Protein AF-A0AAP8N778-F1 (afdb_monomer_lite)

Secondary structure (DSSP, 8-state):
-HHHHHHHHHHHHHHTTT-TT-EEEEEEEEETTTTEEEEEEEEE--PPP--------S-SSS-HHHHHTT-SPPP-

pLDDT: mean 83.06, std 4.87, range [60.09, 89.5]

Foldseek 3Di:
DVVVVVQVVVQVVLVVVQLVPKDWDWDWDQDPVVRDIDIDIDIDSPDGDFAQDDDDPPPPPDDPVVVQVPDPDDHD

Sequence (76 aa):
KLMTTSSDLITRRLGNEGYTFTNVNAVPNPNNDDHTVDITFVVDPGKRAYINRINFRGNTKTDDKVLRREMRQMEG

Radius of gyration: 19.33 Å; chains: 1; bounding box: 41×18×57 Å

Structure (mmCIF, N/CA/C/O backbone):
data_AF-A0AAP8N778-F1
#
_entry.id   AF-A0AAP8N778-F1
#
loop_
_atom_site.group_PDB
_atom_site.id
_atom_site.type_symbol
_atom_site.label_atom_id
_atom_site.label_alt_id
_atom_site.label_comp_id
_atom_site.label_asym_id
_atom_site.label_entity_id
_atom_site.label_seq_id
_atom_site.pdbx_PDB_ins_code
_atom_site.Cartn_x
_atom_site.Cartn_y
_atom_site.Cartn_z
_atom_site.occupancy
_atom_site.B_iso_or_equiv
_atom_site.auth_seq_id
_atom_site.auth_comp_id
_atom_site.auth_asym_id
_atom_site.auth_atom_id
_atom_site.pdbx_PDB_model_num
ATOM 1 N N . LYS A 1 1 ? 19.450 5.359 -5.162 1.00 62.88 1 LYS A N 1
ATOM 2 C CA . LYS A 1 1 ? 18.364 5.859 -4.275 1.00 62.88 1 LYS A CA 1
ATOM 3 C C . LYS A 1 1 ? 17.112 6.260 -5.059 1.00 62.88 1 LYS A C 1
ATOM 5 O O . LYS A 1 1 ? 16.046 5.813 -4.679 1.00 62.88 1 LYS A O 1
ATOM 10 N N . LEU A 1 2 ? 17.229 7.019 -6.160 1.00 79.38 2 LEU A N 1
ATOM 11 C CA . LEU A 1 2 ? 16.074 7.443 -6.973 1.00 79.38 2 LEU A CA 1
ATOM 12 C C . LEU A 1 2 ? 15.219 6.277 -7.502 1.00 79.38 2 LEU A C 1
ATOM 14 O O . LEU A 1 2 ? 14.006 6.338 -7.371 1.00 79.38 2 LEU A O 1
ATOM 18 N N . MET A 1 3 ? 15.828 5.195 -8.004 1.00 81.19 3 MET A N 1
ATOM 19 C CA . MET A 1 3 ? 15.071 4.027 -8.491 1.00 81.19 3 MET A CA 1
ATOM 20 C C . MET A 1 3 ? 14.222 3.370 -7.398 1.00 81.19 3 MET A C 1
ATOM 22 O O . MET A 1 3 ? 13.048 3.101 -7.615 1.00 81.19 3 MET A O 1
ATOM 26 N N . THR A 1 4 ? 14.793 3.176 -6.207 1.00 84.94 4 THR A N 1
ATOM 27 C CA . THR A 1 4 ? 14.071 2.643 -5.044 1.00 84.94 4 THR A CA 1
ATOM 28 C C . THR A 1 4 ? 12.910 3.555 -4.657 1.00 84.94 4 THR A C 1
ATOM 30 O O . THR A 1 4 ? 11.797 3.078 -4.481 1.00 84.94 4 THR A O 1
ATOM 33 N N . THR A 1 5 ? 13.136 4.874 -4.616 1.00 88.12 5 THR A N 1
ATOM 34 C CA . THR A 1 5 ? 12.075 5.845 -4.322 1.00 88.12 5 THR A CA 1
ATOM 35 C C . THR A 1 5 ? 10.947 5.786 -5.353 1.00 88.12 5 THR A C 1
ATOM 37 O O . THR A 1 5 ? 9.780 5.817 -4.974 1.00 88.12 5 THR A O 1
ATOM 40 N N . SER A 1 6 ? 11.269 5.690 -6.645 1.00 86.81 6 SER A N 1
ATOM 41 C CA . SER A 1 6 ? 10.262 5.585 -7.705 1.00 86.81 6 SER A CA 1
ATOM 42 C C . SER A 1 6 ? 9.456 4.292 -7.597 1.00 86.81 6 SER A C 1
ATOM 44 O O . SER A 1 6 ? 8.228 4.351 -7.647 1.00 86.81 6 SER A O 1
ATOM 46 N N . SER A 1 7 ? 10.109 3.146 -7.367 1.00 85.50 7 SER A N 1
ATOM 47 C CA . SER A 1 7 ? 9.410 1.877 -7.126 1.00 85.50 7 SER A CA 1
ATOM 48 C C . SER A 1 7 ? 8.494 1.958 -5.903 1.00 85.50 7 SER A C 1
ATOM 50 O O . SER A 1 7 ? 7.330 1.579 -5.992 1.00 85.50 7 SER A O 1
ATOM 52 N N . ASP A 1 8 ? 8.963 2.533 -4.791 1.00 87.06 8 ASP A N 1
ATOM 53 C CA . ASP A 1 8 ? 8.164 2.699 -3.571 1.00 87.06 8 ASP A CA 1
ATOM 54 C C . ASP A 1 8 ? 6.926 3.577 -3.797 1.00 87.06 8 ASP A C 1
ATOM 56 O O . ASP A 1 8 ? 5.855 3.311 -3.245 1.00 87.06 8 ASP A O 1
ATOM 60 N N . LEU A 1 9 ? 7.050 4.637 -4.601 1.00 89.31 9 LEU A N 1
ATOM 61 C CA . LEU A 1 9 ? 5.930 5.513 -4.942 1.00 89.31 9 LEU A CA 1
ATOM 62 C C . LEU A 1 9 ? 4.881 4.784 -5.786 1.00 89.31 9 LEU A C 1
ATOM 64 O O . LEU A 1 9 ? 3.688 4.921 -5.506 1.00 89.31 9 LEU A O 1
ATOM 68 N N . ILE A 1 10 ? 5.313 3.984 -6.765 1.00 86.31 10 ILE A N 1
ATOM 69 C CA . ILE A 1 10 ? 4.421 3.153 -7.585 1.00 86.31 10 ILE A CA 1
ATOM 70 C C . ILE A 1 10 ? 3.697 2.136 -6.694 1.00 86.31 10 ILE A C 1
ATOM 72 O O . ILE A 1 10 ? 2.467 2.063 -6.718 1.00 86.31 10 ILE A O 1
ATOM 76 N N . THR A 1 11 ? 4.430 1.432 -5.827 1.00 86.25 11 THR A N 1
ATOM 77 C CA . THR A 1 11 ? 3.860 0.474 -4.869 1.00 86.25 11 THR A CA 1
ATOM 78 C C . THR A 1 11 ? 2.845 1.138 -3.941 1.00 86.25 11 THR A C 1
ATOM 80 O O . THR A 1 11 ? 1.754 0.612 -3.747 1.00 86.25 11 THR A O 1
ATOM 83 N N . ARG A 1 12 ? 3.142 2.322 -3.389 1.00 86.69 12 ARG A N 1
ATOM 84 C CA . ARG A 1 12 ? 2.203 3.058 -2.520 1.00 86.69 12 ARG A CA 1
ATOM 85 C C . ARG A 1 12 ? 0.949 3.502 -3.261 1.00 86.69 12 ARG A C 1
ATOM 87 O O . ARG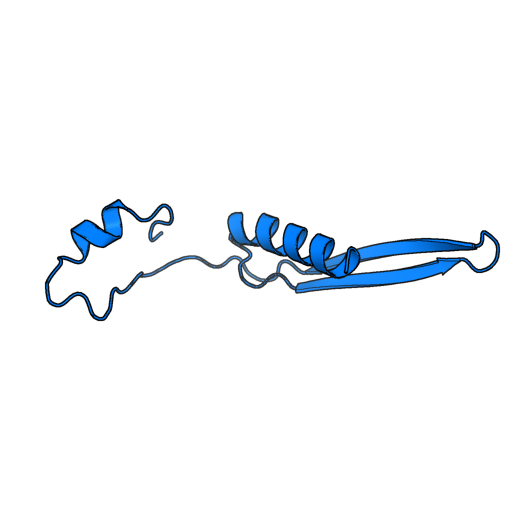 A 1 12 ? -0.150 3.416 -2.716 1.00 86.69 12 ARG A O 1
ATOM 94 N N . ARG A 1 13 ? 1.100 3.976 -4.499 1.00 89.50 13 ARG A N 1
ATOM 95 C CA . ARG A 1 13 ? -0.024 4.425 -5.325 1.00 89.50 13 ARG A CA 1
ATOM 96 C C . ARG A 1 13 ? -0.990 3.279 -5.625 1.00 89.50 13 ARG A C 1
ATOM 98 O O . ARG A 1 13 ? -2.194 3.509 -5.542 1.00 89.50 13 ARG A O 1
ATOM 105 N N . LEU A 1 14 ? -0.466 2.091 -5.929 1.00 85.19 14 LEU 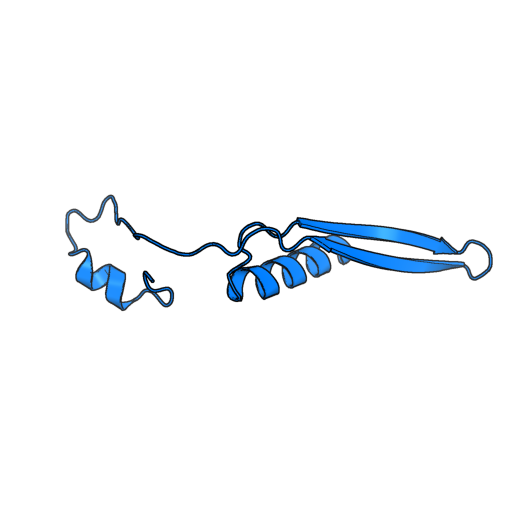A N 1
ATOM 106 C CA . LEU A 1 14 ? -1.243 0.871 -6.182 1.00 85.19 14 LEU A CA 1
ATOM 107 C C . LEU A 1 14 ? -1.789 0.251 -4.888 1.00 85.19 14 LEU A C 1
ATOM 109 O O . LEU A 1 14 ? -2.929 -0.209 -4.847 1.00 85.19 14 LEU A O 1
ATOM 113 N N . GLY A 1 15 ? -1.030 0.330 -3.793 1.00 84.19 15 GLY A N 1
ATOM 114 C CA . GLY A 1 15 ? -1.473 -0.068 -2.458 1.00 84.19 15 GLY A CA 1
ATOM 115 C C . GLY A 1 15 ? -2.722 0.690 -2.006 1.00 84.19 15 GLY A C 1
ATOM 116 O O . GLY A 1 15 ? -3.659 0.071 -1.507 1.00 84.19 15 GLY A O 1
ATOM 117 N N . ASN A 1 16 ? -2.786 1.999 -2.273 1.00 83.75 16 ASN A N 1
ATOM 118 C CA . ASN A 1 16 ? -3.969 2.822 -1.994 1.00 83.75 16 ASN A CA 1
ATOM 119 C C . ASN A 1 16 ? -5.210 2.428 -2.823 1.00 83.75 16 ASN A C 1
ATOM 121 O O . ASN A 1 16 ? -6.324 2.765 -2.435 1.00 83.75 16 ASN A O 1
ATOM 125 N N . GLU A 1 17 ? -5.048 1.722 -3.946 1.00 83.06 17 GLU A N 1
ATOM 126 C CA . GLU A 1 17 ? -6.164 1.208 -4.763 1.00 83.06 17 GLU A CA 1
ATOM 127 C C . GLU A 1 17 ? -6.632 -0.195 -4.326 1.00 83.06 17 GLU A C 1
ATOM 129 O O . GLU A 1 17 ? -7.658 -0.704 -4.797 1.00 83.06 17 GLU A O 1
ATOM 134 N N . GLY A 1 18 ? -5.915 -0.807 -3.377 1.00 80.12 18 GLY A N 1
ATOM 135 C CA . GLY A 1 18 ? -6.190 -2.137 -2.835 1.00 80.12 18 GLY A CA 1
ATOM 136 C C . GLY A 1 18 ? -5.196 -3.213 -3.274 1.00 80.12 18 GLY A C 1
ATOM 137 O O . GLY A 1 18 ? -5.364 -4.372 -2.907 1.00 80.12 18 GLY A O 1
ATOM 138 N N . TYR A 1 19 ? -4.143 -2.872 -4.021 1.00 83.19 19 TYR A N 1
ATOM 139 C CA . TYR A 1 19 ? -3.076 -3.811 -4.385 1.00 83.19 19 TYR A CA 1
ATOM 140 C C . TYR A 1 19 ? -1.941 -3.764 -3.358 1.00 83.19 19 TYR A C 1
ATOM 142 O O . TYR A 1 19 ? -0.806 -3.379 -3.643 1.00 83.19 19 TYR A O 1
ATOM 150 N N . THR A 1 20 ? -2.259 -4.129 -2.115 1.00 73.81 20 THR A N 1
ATOM 151 C CA . THR A 1 20 ? -1.342 -4.039 -0.965 1.00 73.81 20 THR A CA 1
ATOM 152 C C . THR A 1 20 ? -0.080 -4.898 -1.123 1.00 73.81 20 THR A C 1
ATOM 154 O O . THR A 1 20 ? 0.931 -4.615 -0.488 1.00 73.81 20 THR A O 1
ATOM 157 N N . PHE A 1 21 ? -0.115 -5.908 -1.997 1.00 77.38 21 PHE A N 1
ATOM 158 C CA . PHE A 1 2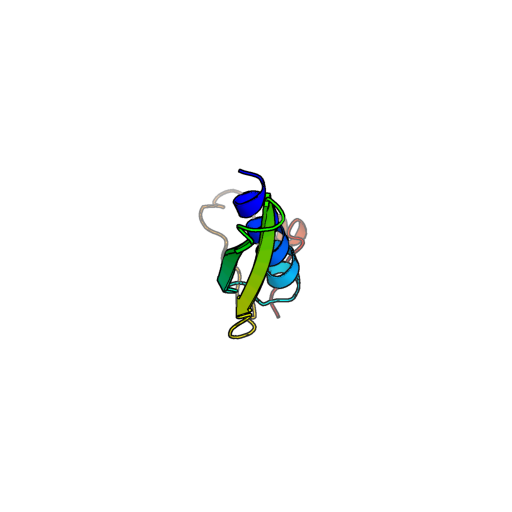1 ? 0.987 -6.844 -2.247 1.00 77.38 21 PHE A CA 1
ATOM 159 C C . PHE A 1 21 ? 1.556 -6.735 -3.673 1.00 77.38 21 PHE A C 1
ATOM 161 O O . PHE A 1 21 ? 2.010 -7.731 -4.231 1.00 77.38 21 PHE A O 1
ATOM 168 N N . THR A 1 22 ? 1.515 -5.538 -4.267 1.00 82.38 22 THR A N 1
ATOM 169 C CA . THR A 1 22 ? 2.117 -5.274 -5.586 1.00 82.38 22 THR A CA 1
ATOM 170 C C . THR A 1 22 ? 3.627 -5.513 -5.537 1.00 82.38 22 THR A C 1
ATOM 172 O O . THR A 1 22 ? 4.304 -4.995 -4.646 1.00 82.38 22 THR A O 1
ATOM 175 N N . ASN A 1 23 ? 4.168 -6.223 -6.527 1.00 83.69 23 ASN A N 1
ATOM 176 C CA . ASN A 1 23 ? 5.606 -6.338 -6.737 1.00 83.69 23 ASN A CA 1
ATOM 177 C C . ASN A 1 23 ? 6.048 -5.408 -7.882 1.00 83.69 23 ASN A C 1
ATOM 179 O O . ASN A 1 23 ? 5.544 -5.513 -9.001 1.00 83.69 23 ASN A O 1
ATOM 183 N N . VAL A 1 24 ? 6.973 -4.484 -7.606 1.00 84.75 24 VAL A N 1
ATOM 184 C CA . VAL A 1 24 ? 7.484 -3.510 -8.587 1.00 84.75 24 VAL A CA 1
ATOM 185 C C . VAL A 1 24 ? 8.976 -3.736 -8.779 1.00 84.75 24 VAL A C 1
ATOM 187 O O . VAL A 1 24 ? 9.781 -3.413 -7.905 1.00 84.75 24 VAL A O 1
ATOM 190 N N . ASN A 1 25 ? 9.348 -4.254 -9.946 1.00 85.12 25 ASN A N 1
ATOM 191 C CA . ASN A 1 25 ? 10.737 -4.506 -10.309 1.00 85.12 25 ASN A CA 1
ATOM 192 C C . ASN A 1 25 ? 11.207 -3.453 -11.312 1.00 85.12 25 ASN A C 1
ATOM 194 O O . ASN A 1 25 ? 10.575 -3.246 -12.346 1.00 85.12 25 ASN A O 1
ATOM 198 N N . ALA A 1 26 ? 12.323 -2.790 -11.018 1.00 83.81 26 ALA A N 1
ATOM 199 C CA . ALA A 1 26 ? 12.946 -1.854 -11.943 1.00 83.81 26 ALA A CA 1
ATOM 200 C C . ALA A 1 26 ? 14.096 -2.557 -12.670 1.00 83.81 26 ALA A C 1
ATOM 202 O O . ALA A 1 26 ? 15.071 -2.962 -12.037 1.00 83.81 26 ALA A O 1
ATOM 203 N N . VAL A 1 27 ? 13.976 -2.701 -13.987 1.00 85.00 27 VAL A N 1
ATOM 204 C CA . VAL A 1 27 ? 14.993 -3.297 -14.854 1.00 85.00 27 VAL A CA 1
ATOM 205 C C . VAL A 1 27 ? 15.698 -2.164 -15.603 1.00 85.00 27 VAL A C 1
ATOM 207 O O . VAL A 1 27 ? 15.077 -1.534 -16.465 1.00 85.00 27 VAL A O 1
ATOM 210 N N . PRO A 1 28 ? 16.962 -1.849 -15.268 1.00 83.88 28 PRO A N 1
ATOM 211 C CA . PRO A 1 28 ? 17.760 -0.932 -16.065 1.00 83.88 28 PRO A CA 1
ATOM 212 C C . PRO A 1 28 ? 18.225 -1.643 -17.339 1.00 83.88 28 PRO A C 1
ATOM 214 O O . PRO A 1 28 ? 18.809 -2.724 -17.275 1.00 83.88 28 PRO A O 1
ATOM 217 N N . ASN A 1 29 ? 17.980 -1.026 -18.487 1.00 83.38 29 ASN A N 1
ATOM 218 C CA . ASN A 1 29 ? 18.490 -1.436 -19.783 1.00 83.38 29 ASN A CA 1
ATOM 219 C C . ASN A 1 29 ? 19.542 -0.408 -20.239 1.00 83.38 29 ASN A C 1
ATOM 221 O O . ASN A 1 29 ? 19.178 0.683 -20.685 1.00 83.38 29 ASN A O 1
ATOM 225 N N . PRO A 1 30 ? 20.841 -0.688 -20.050 1.00 81.44 30 PRO A N 1
ATOM 226 C CA . PRO A 1 30 ? 21.896 0.220 -20.473 1.00 81.44 30 PRO A CA 1
ATOM 227 C C . PRO A 1 30 ? 22.049 0.187 -21.998 1.00 81.44 30 PRO A C 1
ATOM 229 O O . PRO A 1 30 ? 22.280 -0.871 -22.582 1.00 81.44 30 PRO A O 1
ATOM 232 N N . ASN A 1 31 ? 21.963 1.353 -22.634 1.00 81.00 31 ASN A N 1
ATOM 233 C CA . ASN A 1 31 ? 22.334 1.541 -24.028 1.00 81.00 31 ASN A CA 1
ATOM 234 C C . ASN A 1 31 ? 23.773 2.079 -24.078 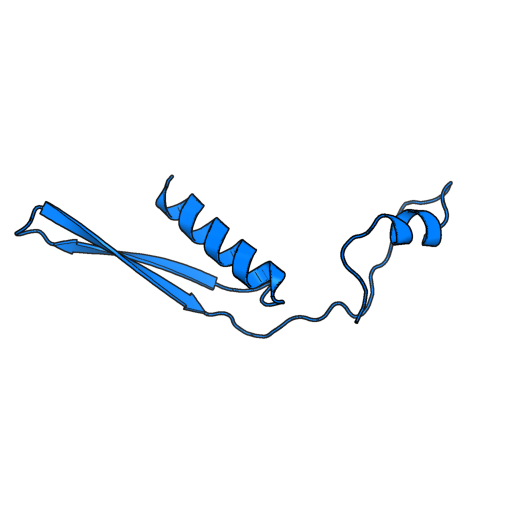1.00 81.00 31 ASN A C 1
ATOM 236 O O . ASN A 1 31 ? 24.043 3.235 -23.739 1.00 81.00 31 ASN A O 1
ATOM 240 N N . ASN A 1 32 ? 24.707 1.206 -24.462 1.00 75.56 32 ASN A N 1
ATOM 241 C CA . ASN A 1 32 ? 26.138 1.513 -24.468 1.00 75.56 32 ASN A CA 1
ATOM 242 C C . ASN A 1 32 ? 26.550 2.472 -25.595 1.00 75.56 32 ASN A C 1
ATOM 244 O O . ASN A 1 32 ? 27.577 3.132 -25.455 1.00 75.56 32 ASN A O 1
ATOM 248 N N . ASP A 1 33 ? 25.767 2.581 -26.671 1.00 79.75 33 ASP A N 1
ATOM 249 C CA . ASP A 1 33 ? 26.105 3.440 -27.810 1.00 79.75 33 ASP A CA 1
ATOM 250 C C . ASP A 1 33 ? 25.798 4.912 -27.488 1.00 79.75 33 ASP A C 1
ATOM 252 O O . ASP A 1 33 ? 26.642 5.794 -27.660 1.00 79.75 33 ASP A O 1
ATOM 256 N N . ASP A 1 34 ? 24.630 5.170 -26.895 1.00 82.44 34 ASP A N 1
ATOM 257 C CA . ASP A 1 34 ? 24.158 6.524 -26.580 1.00 82.44 34 ASP A CA 1
ATOM 258 C C . ASP A 1 34 ? 24.524 6.996 -25.162 1.00 82.44 34 ASP A C 1
ATOM 260 O O . ASP A 1 34 ? 24.157 8.100 -24.762 1.00 82.44 34 ASP A O 1
ATOM 264 N N . HIS A 1 35 ? 25.232 6.173 -24.378 1.00 80.19 35 HIS A N 1
ATOM 265 C CA . HIS A 1 35 ? 25.544 6.434 -22.962 1.00 80.19 35 HIS A CA 1
ATOM 266 C C . HIS A 1 35 ? 24.294 6.752 -22.116 1.00 80.19 35 HIS A C 1
ATOM 268 O O . HIS A 1 35 ? 24.355 7.481 -21.121 1.00 80.19 35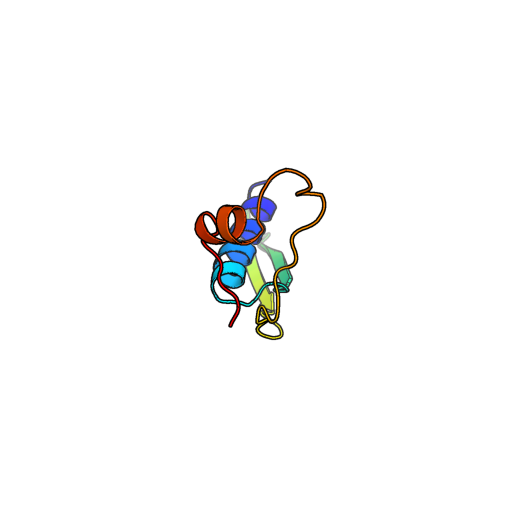 HIS A O 1
ATOM 274 N N . THR A 1 36 ? 23.147 6.201 -22.510 1.00 81.56 36 THR A N 1
ATOM 275 C CA . THR A 1 36 ? 21.860 6.368 -21.832 1.00 81.56 36 THR A CA 1
ATOM 276 C C . THR A 1 36 ? 21.444 5.067 -21.153 1.00 81.56 36 THR A C 1
ATOM 278 O O . THR A 1 36 ? 21.897 3.977 -21.496 1.00 81.56 36 THR A O 1
ATOM 281 N N . VAL A 1 37 ? 20.595 5.174 -20.132 1.00 80.44 37 VAL A N 1
ATOM 282 C CA . VAL A 1 37 ? 20.022 4.011 -19.448 1.00 80.44 37 VAL A CA 1
ATOM 283 C C . VAL A 1 37 ? 18.514 4.154 -19.478 1.00 80.44 37 VAL A C 1
ATOM 285 O O . VAL A 1 37 ? 17.961 5.049 -18.836 1.00 80.44 37 VAL A O 1
ATOM 288 N N . ASP A 1 38 ? 17.858 3.243 -20.184 1.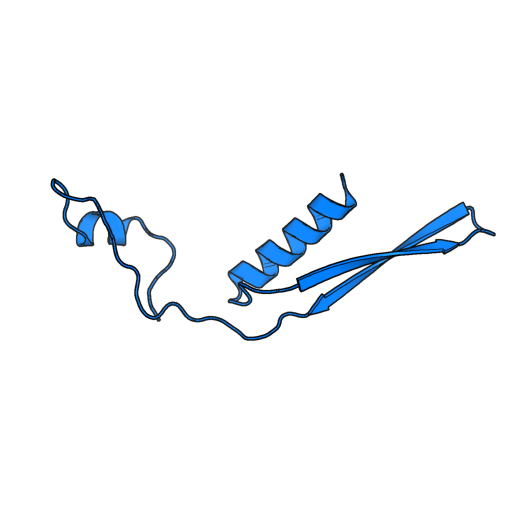00 83.25 38 ASP A N 1
ATOM 289 C CA . ASP A 1 38 ? 16.410 3.122 -20.157 1.00 83.25 38 ASP A CA 1
ATOM 290 C C . ASP A 1 38 ? 16.000 2.360 -18.902 1.00 83.25 38 ASP A C 1
ATOM 292 O O . ASP A 1 38 ? 16.557 1.316 -18.567 1.00 83.25 38 ASP A O 1
ATOM 296 N N . ILE A 1 39 ? 15.015 2.869 -18.170 1.00 82.56 39 ILE A N 1
ATOM 297 C CA . ILE A 1 39 ? 14.521 2.215 -16.958 1.00 82.56 39 ILE A CA 1
ATOM 298 C C . ILE A 1 39 ? 13.122 1.691 -17.238 1.00 82.56 39 ILE A C 1
ATOM 300 O O . ILE A 1 39 ? 12.182 2.467 -17.396 1.00 82.56 39 ILE A O 1
ATOM 304 N N . THR A 1 40 ? 12.972 0.368 -17.239 1.00 85.06 40 THR A N 1
ATOM 305 C CA . THR A 1 40 ? 11.667 -0.281 -17.381 1.00 85.06 40 THR A CA 1
ATOM 306 C C . THR A 1 40 ? 11.164 -0.723 -16.013 1.00 85.06 40 THR A C 1
ATOM 308 O O . THR A 1 40 ? 11.797 -1.538 -15.344 1.00 85.06 40 THR A O 1
ATOM 311 N N . PHE A 1 41 ? 10.016 -0.200 -15.587 1.00 84.06 41 PHE A N 1
ATOM 312 C CA . PHE A 1 41 ? 9.335 -0.663 -14.378 1.00 84.06 41 PHE A CA 1
ATOM 313 C C . PHE A 1 41 ? 8.319 -1.740 -14.751 1.00 84.06 41 PHE A C 1
ATOM 315 O O . PHE A 1 41 ? 7.311 -1.458 -15.396 1.00 84.06 41 PHE A O 1
ATOM 322 N N . VAL A 1 42 ? 8.581 -2.974 -14.334 1.00 86.31 42 VAL A N 1
ATOM 323 C CA . VAL A 1 42 ? 7.650 -4.094 -14.475 1.00 86.31 42 VAL A CA 1
ATOM 324 C C . VAL A 1 42 ? 6.832 -4.186 -13.194 1.00 86.31 42 VAL A C 1
ATOM 326 O O . VAL A 1 42 ? 7.377 -4.390 -12.107 1.00 86.31 42 VAL A O 1
ATOM 329 N N . VAL A 1 43 ? 5.521 -4.003 -13.328 1.00 85.38 43 VAL A N 1
ATOM 330 C CA . VAL A 1 43 ? 4.572 -3.980 -12.213 1.00 85.38 43 VAL A CA 1
ATOM 331 C C . VAL A 1 43 ? 3.704 -5.226 -12.278 1.00 85.38 43 VAL A C 1
ATOM 333 O O . VAL A 1 43 ? 2.982 -5.423 -13.253 1.00 85.38 43 VAL A O 1
ATOM 336 N N . ASP A 1 44 ? 3.739 -6.027 -11.218 1.00 86.44 44 ASP A N 1
ATOM 337 C CA . ASP A 1 44 ? 2.771 -7.093 -10.984 1.00 86.44 44 ASP A CA 1
ATOM 338 C C . ASP A 1 44 ? 1.849 -6.687 -9.818 1.00 86.44 44 ASP A C 1
ATOM 340 O O . ASP A 1 44 ? 2.273 -6.717 -8.656 1.00 86.44 44 ASP A O 1
ATOM 344 N N . PRO A 1 45 ? 0.605 -6.254 -10.100 1.00 75.44 45 PRO A N 1
ATOM 345 C CA . PRO A 1 45 ? -0.340 -5.827 -9.071 1.00 75.44 45 PRO A CA 1
ATOM 346 C C . PRO A 1 45 ? -0.862 -6.981 -8.201 1.00 75.44 45 PRO A C 1
ATOM 348 O O . PRO A 1 45 ? -1.357 -6.733 -7.100 1.00 75.44 45 PRO A O 1
ATOM 351 N N . GLY A 1 46 ? -0.745 -8.239 -8.640 1.00 81.44 46 GLY A N 1
ATOM 352 C CA . GLY A 1 46 ? -1.261 -9.386 -7.898 1.00 81.44 46 GLY A CA 1
ATOM 353 C C . GLY A 1 46 ? -2.767 -9.300 -7.600 1.00 81.44 46 GLY A C 1
ATOM 354 O O . GLY A 1 46 ? -3.565 -8.788 -8.387 1.00 81.44 46 GLY A O 1
ATOM 355 N N . LYS A 1 47 ? -3.183 -9.849 -6.450 1.00 81.31 47 LYS A N 1
ATOM 356 C CA . LYS A 1 47 ? -4.592 -9.862 -6.022 1.00 81.31 47 LYS A CA 1
ATOM 357 C C . LYS A 1 47 ? -4.941 -8.613 -5.218 1.00 81.31 47 LYS A C 1
ATOM 359 O O . LYS A 1 47 ? -4.201 -8.218 -4.318 1.00 81.31 47 LYS A O 1
ATOM 364 N N . ARG A 1 48 ? -6.129 -8.066 -5.480 1.00 80.69 48 ARG A N 1
ATOM 365 C CA . ARG A 1 48 ? -6.712 -6.994 -4.670 1.00 80.69 48 ARG A CA 1
ATOM 366 C C . ARG A 1 48 ? -7.060 -7.519 -3.276 1.00 80.69 48 ARG A C 1
ATOM 368 O O . ARG A 1 48 ? -7.768 -8.518 -3.148 1.00 80.69 48 ARG A O 1
ATOM 375 N N . ALA A 1 49 ? -6.546 -6.855 -2.249 1.00 80.81 49 ALA A N 1
ATOM 376 C CA . ALA A 1 49 ? -6.822 -7.157 -0.855 1.00 80.81 49 ALA A CA 1
ATOM 377 C C . ALA A 1 49 ? -7.958 -6.268 -0.332 1.00 80.81 49 ALA A C 1
ATOM 379 O O . ALA A 1 49 ? -8.032 -5.081 -0.652 1.00 80.81 49 ALA A O 1
ATOM 380 N N . TYR A 1 50 ? -8.814 -6.858 0.496 1.00 80.06 50 TYR A N 1
ATOM 381 C CA . TYR A 1 50 ? -9.895 -6.179 1.208 1.00 80.06 50 TYR A CA 1
ATOM 382 C C . TYR A 1 50 ? -9.661 -6.300 2.709 1.00 80.06 50 TYR A C 1
ATOM 384 O O . TYR A 1 50 ? -9.047 -7.266 3.179 1.00 80.06 50 TYR A O 1
ATOM 392 N N . ILE A 1 51 ? -10.128 -5.312 3.468 1.00 81.06 51 ILE A N 1
ATOM 393 C CA . ILE A 1 51 ? -9.955 -5.307 4.919 1.00 81.06 51 ILE A CA 1
ATOM 394 C C . ILE A 1 51 ? -11.221 -5.863 5.552 1.00 81.06 51 ILE A C 1
ATOM 396 O O . ILE A 1 51 ? -12.201 -5.151 5.741 1.00 81.06 51 ILE A O 1
ATOM 400 N N . ASN A 1 52 ? -11.165 -7.139 5.931 1.00 82.88 52 ASN A N 1
ATOM 401 C CA . ASN A 1 52 ? -12.293 -7.819 6.568 1.00 82.88 52 ASN A CA 1
ATOM 402 C C . ASN A 1 52 ? -12.543 -7.322 7.997 1.00 82.88 52 ASN A C 1
ATOM 404 O O . ASN A 1 52 ? -13.685 -7.164 8.414 1.00 82.88 52 ASN A O 1
ATOM 408 N N . ARG A 1 53 ? -11.473 -7.141 8.783 1.00 84.56 53 ARG A N 1
ATOM 409 C CA . ARG A 1 53 ? -11.561 -6.710 10.182 1.00 84.56 53 ARG A CA 1
ATOM 410 C C . ARG A 1 53 ? -10.259 -6.074 10.663 1.00 84.56 53 ARG A C 1
ATOM 412 O O . ARG A 1 53 ? -9.177 -6.628 10.483 1.00 84.56 53 ARG A O 1
ATOM 419 N N . ILE A 1 54 ? -10.391 -4.954 11.353 1.00 84.94 54 ILE A N 1
ATOM 420 C CA . ILE A 1 54 ? -9.386 -4.205 12.094 1.00 84.94 54 ILE A CA 1
ATOM 421 C C . ILE A 1 54 ? -9.620 -4.490 13.578 1.00 84.94 54 ILE A C 1
ATOM 423 O O . ILE A 1 54 ? -10.686 -4.207 14.133 1.00 84.94 54 ILE A O 1
ATOM 427 N N . ASN A 1 55 ? -8.608 -5.062 14.228 1.00 86.56 55 ASN A N 1
ATOM 428 C CA . ASN A 1 55 ? -8.617 -5.324 15.663 1.00 86.56 55 ASN A CA 1
ATOM 429 C C . ASN A 1 55 ? -7.655 -4.363 16.360 1.00 86.56 55 ASN A C 1
ATOM 431 O O . ASN A 1 55 ? -6.479 -4.309 16.001 1.00 86.56 55 ASN A O 1
ATOM 435 N N . PHE A 1 56 ? -8.139 -3.658 17.379 1.00 87.25 56 PHE A N 1
ATOM 436 C CA . PHE A 1 56 ? -7.292 -2.867 18.264 1.00 87.25 56 PHE A CA 1
ATOM 437 C C . PHE A 1 56 ? -6.806 -3.755 19.416 1.00 87.25 56 PHE A C 1
ATOM 439 O O . PHE A 1 56 ? -7.526 -4.631 19.893 1.00 87.25 56 PHE A O 1
ATOM 446 N N . ARG A 1 57 ? -5.544 -3.595 19.822 1.00 88.75 57 ARG A N 1
ATOM 447 C CA . ARG A 1 57 ? -4.951 -4.306 20.965 1.00 88.75 57 ARG A CA 1
ATOM 448 C C . ARG A 1 57 ? -4.255 -3.295 21.867 1.00 88.75 57 ARG A C 1
ATOM 450 O O . ARG A 1 57 ? -3.625 -2.368 21.368 1.00 88.75 57 ARG A O 1
ATOM 457 N N . GLY A 1 58 ? -4.334 -3.499 23.183 1.00 88.06 58 GLY A N 1
ATOM 458 C CA . GLY A 1 58 ? -3.647 -2.657 24.174 1.00 88.06 58 GLY A CA 1
ATOM 459 C C . GLY A 1 58 ? -4.402 -1.389 24.586 1.00 88.06 58 GLY A C 1
ATOM 460 O O . GLY A 1 58 ? -3.868 -0.566 25.323 1.00 88.06 58 GLY A O 1
ATOM 461 N N . ASN A 1 59 ? -5.651 -1.228 24.165 1.00 84.69 59 ASN A N 1
ATOM 462 C CA . ASN A 1 59 ? -6.507 -0.106 24.527 1.00 84.69 59 ASN A CA 1
ATOM 463 C C . ASN A 1 59 ? -7.282 -0.386 25.830 1.00 84.69 59 ASN A C 1
ATOM 465 O O . ASN A 1 59 ? -8.499 -0.497 25.853 1.00 84.69 59 ASN A O 1
ATOM 469 N N . THR A 1 60 ? -6.568 -0.502 26.950 1.00 81.94 60 THR A N 1
ATOM 470 C CA . THR A 1 60 ? -7.174 -0.791 28.268 1.00 81.94 60 THR A CA 1
ATOM 471 C C . THR A 1 60 ? -7.943 0.389 28.869 1.00 81.94 60 THR A C 1
ATOM 473 O O . THR A 1 60 ? -8.810 0.186 29.713 1.00 81.94 60 THR A O 1
ATOM 476 N N . LYS A 1 61 ? -7.634 1.623 28.448 1.00 87.94 61 LYS A N 1
ATOM 477 C CA . LYS A 1 61 ? -8.256 2.865 28.946 1.00 87.94 61 LYS A CA 1
ATOM 478 C C . LYS A 1 61 ? -9.158 3.558 27.913 1.00 87.94 61 LYS A C 1
ATOM 480 O O . LYS A 1 61 ? -9.795 4.558 28.229 1.00 87.94 61 LYS A O 1
ATOM 485 N N . THR A 1 62 ? -9.199 3.073 26.673 1.00 85.00 62 THR A N 1
ATOM 486 C CA . THR A 1 62 ? -9.872 3.753 25.555 1.00 85.00 62 THR A CA 1
ATOM 487 C C . THR A 1 62 ? -10.687 2.759 24.744 1.00 85.00 62 THR A C 1
ATOM 489 O O . THR A 1 62 ? -10.162 1.729 24.343 1.00 85.00 62 THR A O 1
ATOM 492 N N . ASP A 1 63 ? -11.946 3.085 24.455 1.00 86.12 63 ASP A N 1
ATOM 493 C CA . ASP A 1 63 ? -12.813 2.225 23.643 1.00 86.12 63 ASP A CA 1
ATOM 494 C C . ASP A 1 63 ? -12.327 2.119 22.187 1.00 86.12 63 ASP A C 1
ATOM 496 O O . ASP A 1 63 ? -11.967 3.125 21.568 1.00 86.12 63 ASP A O 1
ATOM 500 N N . ASP A 1 64 ? -12.461 0.930 21.587 1.00 85.69 64 ASP A N 1
ATOM 501 C CA . ASP A 1 64 ? -12.194 0.674 20.163 1.00 85.69 64 ASP A CA 1
ATOM 502 C C . ASP A 1 64 ? -12.884 1.690 19.243 1.00 85.69 64 ASP A C 1
ATOM 504 O O . ASP A 1 64 ? -12.304 2.123 18.250 1.00 85.69 64 ASP A O 1
ATOM 508 N N . LYS A 1 65 ? -14.114 2.114 19.574 1.00 85.12 65 LYS A N 1
ATOM 509 C CA . LYS A 1 65 ? -14.884 3.084 18.770 1.00 85.12 65 LYS A CA 1
ATOM 510 C C . LYS A 1 65 ? -14.175 4.436 18.636 1.00 85.12 65 LYS A C 1
ATOM 512 O O . LYS A 1 65 ? -14.303 5.102 17.613 1.00 85.12 65 LYS A O 1
ATOM 517 N N . VAL A 1 66 ? -13.435 4.841 19.671 1.00 88.81 66 VAL A N 1
ATOM 518 C CA . VAL A 1 66 ? -12.728 6.126 19.721 1.00 88.81 66 VAL A CA 1
ATOM 519 C C . VAL A 1 66 ? -11.466 6.074 18.871 1.00 88.81 66 VAL A C 1
ATOM 521 O O . VAL A 1 66 ? -11.131 7.061 18.237 1.00 88.81 66 VAL A O 1
ATOM 524 N N . LEU A 1 67 ? -10.791 4.929 18.809 1.00 85.19 67 LEU A N 1
ATOM 525 C CA . LEU A 1 67 ? -9.649 4.751 17.910 1.00 85.19 67 LEU A CA 1
ATOM 526 C C . LEU A 1 67 ? -10.115 4.578 16.461 1.00 85.19 67 LEU A C 1
ATOM 528 O O . LEU A 1 67 ? -9.518 5.125 15.538 1.00 85.19 67 LEU A O 1
ATOM 532 N N . ARG A 1 68 ? -11.231 3.871 16.263 1.00 88.38 68 ARG A N 1
ATOM 533 C CA . ARG A 1 68 ? -11.796 3.595 14.941 1.00 88.38 68 ARG A CA 1
ATOM 534 C C . ARG A 1 68 ? -12.278 4.851 14.218 1.00 88.38 68 ARG A C 1
ATOM 536 O O . ARG A 1 68 ? -12.105 4.927 13.010 1.00 88.38 68 ARG A O 1
ATOM 543 N N . ARG A 1 69 ? -12.831 5.847 14.924 1.00 86.00 69 ARG A N 1
ATOM 544 C CA . ARG A 1 69 ? -13.281 7.106 14.290 1.00 86.00 69 ARG A CA 1
ATOM 545 C C . ARG A 1 69 ? -12.138 7.953 13.715 1.00 86.00 69 ARG A C 1
ATOM 547 O O . ARG A 1 69 ? -12.382 8.757 12.829 1.00 86.00 69 ARG A O 1
ATOM 554 N N . GLU A 1 70 ? -10.915 7.781 14.218 1.00 86.88 70 GLU A N 1
ATOM 555 C CA . GLU A 1 70 ? -9.731 8.508 13.736 1.00 86.88 70 GLU A CA 1
ATOM 556 C C . GLU A 1 70 ? -9.053 7.785 12.559 1.00 86.88 70 GLU A C 1
ATOM 558 O O . GLU A 1 70 ? -8.117 8.302 11.944 1.00 86.88 70 GLU A O 1
ATOM 563 N N . MET A 1 71 ? -9.502 6.570 12.223 1.00 85.44 71 MET A N 1
ATOM 564 C CA . MET A 1 71 ? -8.963 5.828 11.094 1.00 85.44 71 MET A CA 1
ATOM 565 C C . MET A 1 71 ? -9.558 6.314 9.776 1.00 85.44 71 MET A C 1
ATOM 567 O O . MET A 1 71 ? -10.770 6.380 9.597 1.00 85.44 71 MET A O 1
ATOM 571 N N . ARG A 1 72 ? -8.679 6.578 8.803 1.00 84.19 72 ARG A N 1
ATOM 572 C CA . ARG A 1 72 ? -9.079 6.885 7.418 1.00 84.19 72 ARG A CA 1
ATOM 573 C C . ARG A 1 72 ? -9.480 5.638 6.628 1.00 84.19 72 ARG A C 1
ATOM 575 O O . ARG A 1 72 ? -10.211 5.744 5.652 1.00 84.19 72 ARG A O 1
ATOM 582 N N . GLN A 1 73 ? -8.968 4.478 7.034 1.00 79.81 73 GLN A N 1
ATOM 583 C CA . GLN A 1 73 ? -9.226 3.198 6.390 1.00 79.81 73 GLN A CA 1
ATOM 584 C C . GLN A 1 73 ? -10.371 2.481 7.112 1.00 79.81 73 GLN A C 1
ATOM 586 O O . GLN A 1 73 ? -10.284 2.251 8.318 1.00 79.81 73 GLN A O 1
ATOM 591 N N . MET A 1 74 ? -11.415 2.114 6.368 1.00 79.88 74 MET A N 1
ATOM 592 C CA . MET A 1 74 ? -12.578 1.388 6.885 1.00 79.88 74 MET A CA 1
ATOM 593 C C . MET A 1 74 ? -12.529 -0.096 6.497 1.00 79.88 74 MET A C 1
ATOM 595 O O . MET A 1 74 ? -11.837 -0.477 5.550 1.00 79.88 74 MET A O 1
ATOM 599 N N . GLU A 1 75 ? -13.238 -0.916 7.273 1.00 75.75 75 GLU A N 1
ATOM 600 C CA . GLU A 1 75 ? -13.517 -2.324 6.963 1.00 75.75 75 GLU A CA 1
ATOM 601 C C . GLU A 1 75 ? -14.573 -2.401 5.851 1.00 75.75 75 GLU A C 1
ATOM 603 O O . GLU A 1 75 ? -15.518 -1.607 5.851 1.00 75.75 75 GLU A O 1
ATOM 608 N N . GLY A 1 76 ? -14.397 -3.336 4.915 1.00 60.09 76 GLY A N 1
ATOM 609 C CA . GLY A 1 76 ? -15.237 -3.488 3.723 1.00 60.09 76 GLY A CA 1
ATOM 610 C C . GLY A 1 76 ? -14.541 -4.241 2.602 1.00 60.09 76 GLY A C 1
ATOM 611 O O . GLY A 1 76 ? -13.416 -3.834 2.226 1.00 60.09 76 GLY A O 1
#